Protein AF-A0A380NXI6-F1 (afdb_monomer)

Organism: Weissella viridescens (NCBI:txid1629)

InterPro domains:
  IPR001173 Glycosyltransferase 2-like [PF00535] (2-94)
  IPR029044 Nucleotide-diphospho-sugar transferases [G3DSA:3.90.550.10] (1-119)
  IPR029044 Nucleotide-diphospho-sugar transferases [SSF53448] (2-99)

Solvent-accessible surface area (backbone atoms only — not comparable to full-atom values): 8178 Å² total; per-residue (Å²): 88,69,36,51,48,67,89,67,63,61,53,60,55,51,42,56,52,27,77,73,35,91,90,41,56,66,49,77,47,76,66,67,55,72,71,49,40,52,56,59,47,55,76,73,62,81,63,100,68,87,86,88,81,62,95,90,65,86,79,61,98,54,49,68,59,60,44,50,56,38,44,79,73,70,46,93,75,70,86,82,87,84,73,45,74,54,96,93,36,83,45,81,77,75,77,74,88,76,91,77,84,75,84,82,85,68,57,75,67,58,47,49,52,50,61,57,56,56,69,71,73,118

Nearest PDB structures (foldseek):
  5hea-assembly1_A  TM=9.442E-01  e=1.225E-03  Streptococcus parasanguinis FW213

Secondary structure (DSSP, 8-state):
-EE-S-SSTHHHHHHHHHTT-TT---EE-----HHHHHHHHHTT--SSS-----TT----TTHHHHHHHHHHTT-S-------EEETTEEE-S---S----------HHHHHHHHHHHTT--

Sequence (122 aa):
MIDDGSTDQSGEIAKAFADQDERVHYYRKDNGGLSDARNFGMQYATGEWINFIDGDDEVTADYLAHLVAAKEKGAEIAIARFFTIQDDEHVDTVTPPAYSGDIFLQDADQALETVLSQKNLK

Structure (mmCIF, N/CA/C/O backbone):
data_AF-A0A380NXI6-F1
#
_entry.id   AF-A0A380NXI6-F1
#
loop_
_atom_site.group_PDB
_atom_site.id
_atom_site.type_symbol
_atom_site.label_atom_id
_atom_site.label_alt_id
_atom_site.label_comp_id
_atom_site.label_asym_id
_atom_site.label_entity_id
_atom_site.label_seq_id
_atom_site.pdbx_PDB_ins_code
_atom_site.Cartn_x
_atom_site.Cartn_y
_atom_site.Cartn_z
_atom_site.occupancy
_atom_site.B_iso_or_equiv
_atom_site.auth_seq_id
_atom_site.auth_comp_id
_atom_site.auth_asym_id
_atom_site.auth_atom_id
_atom_site.pdbx_PDB_model_num
ATOM 1 N N . MET A 1 1 ? -1.174 -6.053 -7.066 1.00 97.38 1 MET A N 1
ATOM 2 C CA . MET A 1 1 ? 0.149 -5.475 -7.368 1.00 97.38 1 MET A CA 1
ATOM 3 C C . MET A 1 1 ? 0.060 -4.693 -8.659 1.00 97.38 1 MET A C 1
ATOM 5 O O . MET A 1 1 ? -0.475 -5.216 -9.634 1.00 97.38 1 MET A O 1
ATOM 9 N N . ILE A 1 2 ? 0.536 -3.451 -8.637 1.00 98.25 2 ILE A N 1
ATOM 10 C CA . ILE A 1 2 ? 0.585 -2.577 -9.809 1.00 98.25 2 ILE A CA 1
ATOM 11 C C . ILE A 1 2 ? 2.044 -2.438 -10.223 1.00 98.25 2 ILE A C 1
ATOM 13 O O . ILE A 1 2 ? 2.847 -1.897 -9.473 1.00 98.25 2 ILE A O 1
ATOM 17 N N . ASP A 1 3 ? 2.372 -2.949 -11.400 1.00 98.06 3 ASP A N 1
ATOM 18 C CA . ASP A 1 3 ? 3.672 -2.772 -12.035 1.00 98.06 3 ASP A CA 1
ATOM 19 C C . ASP A 1 3 ? 3.639 -1.491 -12.879 1.00 98.06 3 ASP A C 1
ATOM 21 O O . ASP A 1 3 ? 2.980 -1.430 -13.923 1.00 98.06 3 ASP A O 1
ATOM 25 N N . ASP A 1 4 ? 4.328 -0.458 -12.392 1.00 98.00 4 ASP A N 1
ATOM 26 C CA . ASP A 1 4 ? 4.413 0.871 -13.008 1.00 98.00 4 ASP A CA 1
ATOM 27 C C . ASP A 1 4 ? 5.537 0.951 -14.056 1.00 98.00 4 ASP A C 1
ATOM 29 O O . ASP A 1 4 ? 6.359 1.868 -14.081 1.00 98.00 4 ASP A O 1
ATOM 33 N N . GLY A 1 5 ? 5.598 -0.054 -14.925 1.00 97.56 5 GLY A N 1
ATOM 34 C CA . GLY A 1 5 ? 6.543 -0.097 -16.032 1.00 97.56 5 GLY A CA 1
ATOM 35 C C . GLY A 1 5 ? 7.958 -0.497 -15.618 1.00 97.56 5 GLY A C 1
ATOM 36 O O . GLY A 1 5 ? 8.919 0.043 -16.168 1.00 97.56 5 GLY A O 1
ATOM 37 N N . SER A 1 6 ? 8.104 -1.452 -14.693 1.00 97.50 6 SER A N 1
ATOM 38 C CA . SER A 1 6 ? 9.403 -2.009 -14.303 1.00 97.50 6 SER A CA 1
ATOM 39 C C . SER A 1 6 ? 10.168 -2.549 -15.515 1.00 97.50 6 SER A C 1
ATOM 41 O O . SER A 1 6 ? 9.577 -3.142 -16.430 1.00 97.50 6 SER A O 1
ATOM 43 N N . THR A 1 7 ? 11.484 -2.331 -15.517 1.00 97.44 7 THR A N 1
ATOM 44 C CA . THR A 1 7 ? 12.429 -2.754 -16.569 1.00 97.44 7 THR A CA 1
ATOM 45 C C . THR A 1 7 ? 13.351 -3.893 -16.131 1.00 97.44 7 THR A C 1
ATOM 47 O O . THR A 1 7 ? 14.131 -4.397 -16.937 1.00 97.44 7 THR A O 1
ATOM 50 N N . ASP A 1 8 ? 13.261 -4.292 -14.866 1.00 97.50 8 ASP A N 1
ATOM 51 C CA . ASP A 1 8 ? 13.939 -5.439 -14.278 1.00 97.50 8 ASP A CA 1
ATOM 52 C C . ASP A 1 8 ? 12.979 -6.640 -14.153 1.00 97.50 8 ASP A C 1
ATOM 54 O O . ASP A 1 8 ? 11.942 -6.708 -14.816 1.00 97.50 8 ASP A O 1
ATOM 58 N N . GLN A 1 9 ? 13.325 -7.610 -13.305 1.00 98.12 9 GLN A N 1
ATOM 59 C CA . GLN A 1 9 ? 12.537 -8.830 -13.104 1.00 98.12 9 GLN A CA 1
ATOM 60 C C . GLN A 1 9 ? 11.318 -8.637 -12.185 1.00 98.12 9 GLN A C 1
ATOM 62 O O . GLN A 1 9 ? 10.575 -9.592 -11.962 1.00 98.12 9 GLN A O 1
ATOM 67 N N . SER A 1 10 ? 11.066 -7.428 -11.667 1.00 97.50 10 SER A N 1
ATOM 68 C CA . SER A 1 10 ? 9.977 -7.180 -10.710 1.00 97.50 10 SER A CA 1
ATOM 69 C C . SER A 1 10 ? 8.613 -7.603 -11.258 1.00 97.50 10 SER A C 1
ATOM 71 O O . SER A 1 10 ? 7.832 -8.247 -10.558 1.00 97.50 10 SER A O 1
ATOM 73 N N . GLY A 1 11 ? 8.338 -7.303 -12.533 1.00 97.25 11 GLY A N 1
ATOM 74 C CA . GLY A 1 11 ? 7.082 -7.683 -13.185 1.00 97.25 11 GLY A CA 1
ATOM 75 C C . GLY A 1 11 ? 6.904 -9.200 -13.310 1.00 97.25 11 GLY A C 1
ATOM 76 O O . GLY A 1 11 ? 5.810 -9.715 -13.082 1.00 97.25 11 GLY A O 1
ATOM 77 N N . GLU A 1 12 ? 7.983 -9.926 -13.616 1.00 98.25 12 GLU A N 1
ATOM 78 C CA . GLU A 1 12 ? 7.976 -11.391 -13.729 1.00 98.25 12 GLU A CA 1
ATOM 79 C C . GLU A 1 12 ? 7.717 -12.052 -12.371 1.00 98.25 12 GLU A C 1
ATOM 81 O O . GLU A 1 12 ? 6.864 -12.935 -12.263 1.00 98.25 12 GLU A O 1
ATOM 86 N N . ILE A 1 13 ? 8.397 -11.574 -11.325 1.00 97.94 13 ILE A N 1
ATOM 87 C CA . ILE A 1 13 ? 8.226 -12.048 -9.948 1.00 97.94 13 ILE A CA 1
ATOM 88 C C . I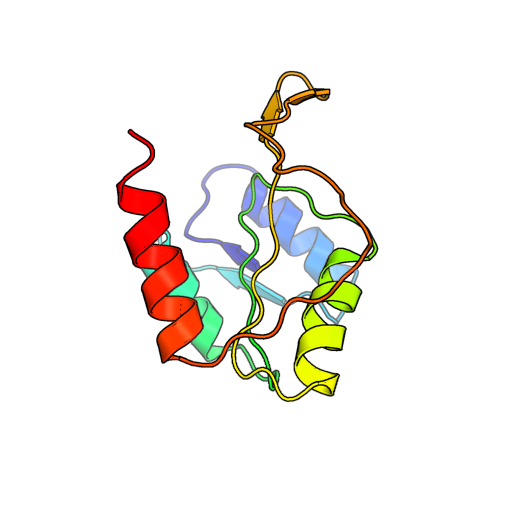LE A 1 13 ? 6.790 -11.791 -9.481 1.00 97.94 13 ILE A C 1
ATOM 90 O O . ILE A 1 13 ? 6.104 -12.717 -9.047 1.00 97.94 13 ILE A O 1
ATOM 94 N N . ALA A 1 14 ? 6.300 -10.557 -9.627 1.00 97.50 14 ALA A N 1
ATOM 95 C CA . ALA A 1 14 ? 4.947 -10.179 -9.232 1.00 97.50 14 ALA A CA 1
ATOM 96 C C . ALA A 1 14 ? 3.891 -11.031 -9.956 1.00 97.50 14 ALA A C 1
ATOM 98 O O . ALA A 1 14 ? 2.952 -11.540 -9.338 1.00 97.50 14 ALA A O 1
ATOM 99 N N . LYS A 1 15 ? 4.059 -11.256 -11.262 1.00 97.88 15 LYS A N 1
ATOM 100 C CA . LYS A 1 15 ? 3.157 -12.126 -12.014 1.00 97.88 15 LYS A CA 1
ATOM 101 C C . LYS A 1 15 ? 3.185 -13.572 -11.502 1.00 97.88 15 LYS A C 1
ATOM 103 O O . LYS A 1 15 ? 2.122 -14.169 -11.354 1.00 97.88 15 LYS A O 1
ATOM 108 N N . ALA A 1 16 ? 4.360 -14.118 -11.193 1.00 98.31 16 ALA A N 1
ATOM 109 C CA . ALA A 1 16 ? 4.479 -15.481 -10.681 1.00 98.31 16 ALA A CA 1
ATOM 110 C C . ALA A 1 16 ? 3.763 -15.676 -9.331 1.00 98.31 16 ALA A C 1
ATOM 112 O O . ALA A 1 16 ? 3.200 -16.745 -9.100 1.00 98.31 16 ALA A O 1
ATOM 113 N N . PHE A 1 17 ? 3.750 -14.663 -8.457 1.00 97.75 17 PHE A N 1
ATOM 114 C CA . PHE A 1 17 ? 2.959 -14.688 -7.219 1.00 97.75 17 PHE A CA 1
ATOM 115 C C . PHE A 1 17 ? 1.450 -14.646 -7.492 1.00 97.75 17 PHE A C 1
ATOM 117 O O . PHE A 1 17 ? 0.702 -15.414 -6.891 1.00 97.75 17 PHE A O 1
ATOM 124 N N . ALA A 1 18 ? 1.004 -13.800 -8.426 1.00 98.06 18 ALA A N 1
ATOM 125 C CA . ALA A 1 18 ? -0.406 -13.723 -8.821 1.00 98.06 18 ALA A CA 1
ATOM 126 C C . ALA A 1 18 ? -0.928 -15.033 -9.439 1.00 98.06 18 ALA A C 1
ATOM 128 O O . ALA A 1 18 ? -2.088 -15.389 -9.260 1.00 98.06 18 ALA A O 1
ATOM 129 N N . ASP A 1 19 ? -0.067 -15.783 -10.131 1.00 98.06 19 ASP A N 1
ATOM 130 C CA . ASP A 1 19 ? -0.425 -17.084 -10.706 1.00 98.06 19 ASP A CA 1
ATOM 131 C C . ASP A 1 19 ? -0.554 -18.200 -9.636 1.00 98.06 19 ASP A C 1
ATOM 133 O O . ASP A 1 19 ? -1.106 -19.263 -9.922 1.00 98.06 19 ASP A O 1
ATOM 137 N N . GLN A 1 20 ? -0.060 -17.976 -8.409 1.00 98.38 20 GLN A N 1
ATOM 138 C CA . GLN A 1 20 ? -0.073 -18.948 -7.301 1.00 98.38 20 GLN A CA 1
ATOM 139 C C . GLN A 1 20 ? -1.164 -18.690 -6.253 1.00 98.38 20 GLN A C 1
ATOM 141 O O . GLN A 1 20 ? -1.545 -19.618 -5.539 1.00 98.38 20 GLN A O 1
ATOM 146 N N . ASP A 1 21 ? -1.659 -17.458 -6.140 1.00 98.12 21 ASP A N 1
ATOM 147 C CA . ASP A 1 21 ? -2.633 -17.055 -5.125 1.00 98.12 21 ASP A CA 1
ATOM 148 C C . ASP A 1 21 ? -3.740 -16.206 -5.755 1.00 98.12 21 ASP A C 1
ATOM 150 O O . ASP A 1 21 ? -3.507 -15.081 -6.191 1.00 98.12 21 ASP A O 1
ATOM 154 N N . GLU A 1 22 ? -4.971 -16.727 -5.766 1.00 97.38 22 GLU A N 1
ATOM 155 C CA . GLU A 1 22 ? -6.129 -16.070 -6.390 1.00 97.38 22 GLU A CA 1
ATOM 156 C C . GLU A 1 22 ? -6.499 -14.720 -5.759 1.00 97.38 22 GLU A C 1
ATOM 158 O O . GLU A 1 22 ? -7.201 -13.920 -6.378 1.00 97.38 22 GLU A O 1
ATOM 163 N N . ARG A 1 23 ? -6.018 -14.449 -4.539 1.00 97.06 23 ARG A N 1
ATOM 164 C CA . ARG A 1 23 ? -6.213 -13.168 -3.846 1.00 97.06 23 ARG A CA 1
ATOM 165 C C . ARG A 1 23 ? -5.293 -12.080 -4.400 1.00 97.06 23 ARG A C 1
ATOM 167 O O . ARG A 1 23 ? -5.508 -10.895 -4.145 1.00 97.06 23 ARG A O 1
ATOM 174 N N . VAL A 1 24 ? -4.240 -12.469 -5.117 1.00 97.75 24 VAL A N 1
ATOM 175 C CA . VAL A 1 24 ? -3.210 -11.576 -5.633 1.00 97.75 24 VAL A CA 1
ATOM 176 C C . VAL A 1 24 ? -3.471 -11.310 -7.112 1.00 97.75 24 VAL A C 1
ATOM 178 O O . VAL A 1 24 ? -3.272 -12.158 -7.972 1.00 97.75 24 VAL A O 1
ATOM 181 N N . HIS A 1 25 ? -3.869 -10.082 -7.433 1.00 97.81 25 HIS A N 1
ATOM 182 C CA . HIS A 1 25 ? -4.066 -9.650 -8.818 1.00 97.81 25 HIS A CA 1
ATOM 183 C C . HIS A 1 25 ? -2.874 -8.827 -9.313 1.00 97.81 25 HIS A C 1
ATOM 185 O O . HIS A 1 25 ? -2.407 -7.923 -8.612 1.00 97.81 25 HIS A O 1
ATOM 191 N N . TYR A 1 26 ? -2.400 -9.108 -10.527 1.00 98.25 26 TYR A N 1
ATOM 192 C CA . TYR A 1 26 ? -1.317 -8.373 -11.185 1.00 98.25 26 TYR A CA 1
ATOM 193 C C . TYR A 1 26 ? -1.856 -7.521 -12.336 1.00 98.25 26 TYR A C 1
ATOM 195 O O . TYR A 1 26 ? -2.558 -8.025 -13.213 1.00 98.25 26 TYR A O 1
ATOM 203 N N . TYR A 1 27 ? -1.474 -6.245 -12.353 1.00 98.31 27 TYR A N 1
ATOM 204 C CA . TYR A 1 27 ? -1.758 -5.321 -13.445 1.00 98.31 27 TYR A CA 1
ATOM 205 C C . TYR A 1 27 ? -0.494 -4.543 -13.798 1.00 98.31 27 TYR A C 1
ATOM 207 O O . TYR A 1 27 ? 0.224 -4.096 -12.904 1.00 98.31 27 TYR A O 1
ATOM 215 N N . ARG A 1 28 ? -0.254 -4.342 -15.095 1.00 98.12 28 ARG A N 1
ATOM 216 C CA . ARG A 1 28 ? 0.863 -3.544 -15.606 1.00 98.12 28 ARG A CA 1
ATOM 217 C C . ARG A 1 28 ? 0.351 -2.330 -16.368 1.00 98.12 28 ARG A C 1
ATOM 219 O O . ARG A 1 28 ? -0.628 -2.434 -17.107 1.00 98.12 28 ARG A O 1
ATOM 226 N N . LYS A 1 29 ? 1.051 -1.211 -16.217 1.00 97.88 29 LYS A N 1
ATOM 227 C CA . LYS A 1 29 ? 0.847 0.030 -16.969 1.00 97.88 29 LYS A CA 1
ATOM 228 C C . LYS A 1 29 ? 2.190 0.635 -17.379 1.00 97.88 29 LYS A C 1
ATOM 230 O O . LYS A 1 29 ? 3.237 0.210 -16.897 1.00 97.88 29 LYS A O 1
ATOM 235 N N . ASP A 1 30 ? 2.156 1.623 -18.266 1.00 98.31 30 ASP A N 1
ATOM 236 C CA . ASP A 1 30 ? 3.334 2.441 -18.575 1.00 98.31 30 ASP A CA 1
ATOM 237 C C . ASP A 1 30 ? 3.714 3.295 -17.361 1.00 98.31 30 ASP A C 1
ATOM 239 O O . ASP A 1 30 ? 2.821 3.727 -16.638 1.00 98.31 30 ASP A O 1
ATOM 243 N N . ASN A 1 31 ? 5.003 3.565 -17.141 1.00 98.00 31 ASN A N 1
ATOM 244 C CA . ASN A 1 31 ? 5.484 4.308 -15.970 1.00 98.00 31 ASN A CA 1
ATOM 245 C C . ASN A 1 31 ? 4.836 5.702 -15.847 1.00 98.00 31 ASN A C 1
ATOM 247 O O . ASN A 1 31 ? 4.924 6.514 -16.771 1.00 98.00 31 ASN A O 1
ATOM 251 N N . GLY A 1 32 ? 4.195 5.965 -14.703 1.00 97.50 32 GLY A N 1
ATOM 252 C CA . GLY A 1 32 ? 3.554 7.247 -14.375 1.00 97.50 32 GLY A CA 1
ATOM 253 C C . GLY A 1 32 ? 3.902 7.788 -12.984 1.00 97.50 32 GLY A C 1
ATOM 254 O O . GLY A 1 32 ? 3.458 8.877 -12.615 1.00 97.50 32 GLY A O 1
ATOM 255 N N . GLY A 1 33 ? 4.704 7.055 -12.213 1.00 97.31 33 GLY A N 1
ATOM 256 C CA . GLY A 1 33 ? 5.070 7.370 -10.842 1.00 97.31 33 GLY A CA 1
ATOM 257 C C . GLY A 1 33 ? 4.095 6.810 -9.802 1.00 97.31 33 GLY A C 1
ATOM 258 O O . GLY A 1 33 ? 2.964 6.413 -10.086 1.00 97.31 33 GLY A O 1
ATOM 259 N N . LEU A 1 34 ? 4.532 6.830 -8.539 1.00 95.62 34 LEU A N 1
ATOM 260 C CA . LEU A 1 34 ? 3.864 6.166 -7.413 1.00 95.62 34 LEU A CA 1
ATOM 261 C C . LEU A 1 34 ? 2.404 6.598 -7.200 1.00 95.62 34 LEU A C 1
ATOM 263 O O . LEU A 1 34 ? 1.533 5.759 -6.976 1.00 95.62 34 LEU A O 1
ATOM 267 N N . SER A 1 35 ? 2.113 7.899 -7.271 1.00 97.31 35 SER A N 1
ATOM 268 C CA . SER A 1 35 ? 0.740 8.398 -7.108 1.00 97.31 35 SER A CA 1
ATOM 269 C C . SER A 1 35 ? -0.186 7.902 -8.217 1.00 97.31 35 SER A C 1
ATOM 271 O O . SER A 1 35 ? -1.330 7.54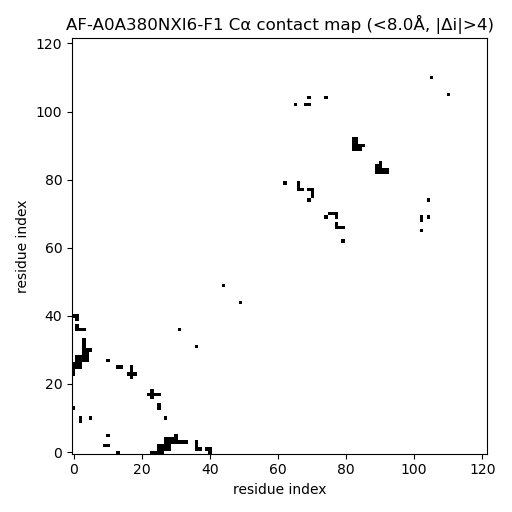6 -7.945 1.00 97.31 35 SER A O 1
ATOM 273 N N . ASP A 1 36 ? 0.309 7.850 -9.452 1.00 98.31 36 ASP A N 1
ATOM 274 C CA . ASP A 1 36 ? -0.449 7.354 -10.597 1.00 98.31 36 ASP A CA 1
ATOM 275 C C . ASP A 1 36 ? -0.686 5.840 -10.489 1.00 98.31 36 ASP A C 1
ATOM 277 O O . ASP A 1 36 ? -1.809 5.375 -10.672 1.00 98.31 36 ASP A O 1
ATOM 281 N N . ALA A 1 37 ? 0.327 5.079 -10.062 1.00 98.12 37 ALA A N 1
ATOM 282 C CA . ALA A 1 37 ? 0.200 3.650 -9.786 1.00 98.12 37 ALA A CA 1
ATOM 283 C C . ALA A 1 37 ? -0.837 3.350 -8.686 1.00 98.12 37 ALA A C 1
ATOM 285 O O . ALA A 1 37 ? -1.680 2.465 -8.857 1.00 98.12 37 ALA A O 1
ATOM 286 N N . ARG A 1 38 ? -0.836 4.116 -7.583 1.00 97.94 38 ARG A N 1
ATOM 287 C CA . ARG A 1 38 ? -1.847 4.001 -6.514 1.00 97.94 38 ARG A CA 1
ATOM 288 C C . ARG A 1 38 ? -3.246 4.316 -7.044 1.00 97.94 38 ARG A C 1
ATOM 290 O O . ARG A 1 38 ? -4.161 3.525 -6.830 1.00 97.94 38 ARG A O 1
ATOM 297 N N . ASN A 1 39 ? -3.405 5.411 -7.790 1.00 98.06 39 ASN A N 1
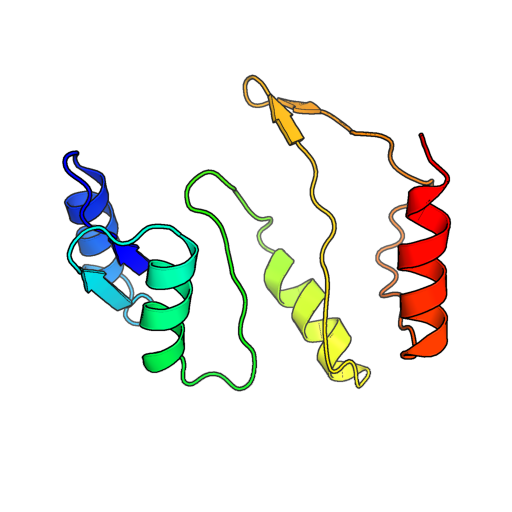ATOM 298 C CA . ASN A 1 39 ? -4.684 5.793 -8.398 1.00 98.06 39 ASN A CA 1
ATOM 299 C C . ASN A 1 39 ? -5.215 4.739 -9.373 1.00 98.06 39 ASN A C 1
ATOM 301 O O . ASN A 1 39 ? -6.404 4.428 -9.351 1.00 98.06 39 ASN A O 1
ATOM 305 N N . PHE A 1 40 ? -4.341 4.170 -10.201 1.00 98.44 40 PHE A N 1
ATOM 306 C CA . PHE A 1 40 ? -4.689 3.076 -11.096 1.00 98.44 40 PHE A CA 1
ATOM 307 C C . PHE A 1 40 ? -5.127 1.832 -10.313 1.00 98.44 40 PHE A C 1
ATOM 309 O O . PHE A 1 40 ? -6.170 1.259 -10.612 1.00 98.44 40 PHE A O 1
ATOM 316 N N . GLY A 1 41 ? -4.397 1.455 -9.259 1.00 97.81 41 GLY A N 1
ATOM 317 C CA . GLY A 1 41 ? -4.760 0.330 -8.395 1.00 97.81 41 GLY A CA 1
ATOM 318 C C . GLY A 1 41 ? -6.101 0.503 -7.680 1.00 97.81 41 GLY A C 1
ATOM 319 O O . GLY A 1 41 ? -6.870 -0.454 -7.594 1.00 97.81 41 GLY A O 1
ATOM 320 N N . MET A 1 42 ? -6.427 1.723 -7.238 1.00 97.38 42 MET A N 1
ATOM 321 C CA . MET A 1 42 ? -7.710 2.026 -6.589 1.00 97.38 42 MET A CA 1
ATOM 322 C C . MET A 1 42 ? -8.923 1.695 -7.467 1.00 97.38 42 MET A C 1
ATOM 324 O O . MET A 1 42 ? -9.971 1.348 -6.935 1.00 97.38 42 MET A O 1
ATOM 328 N N . GLN A 1 43 ? -8.792 1.742 -8.796 1.00 97.38 43 GLN A N 1
ATOM 329 C CA . GLN A 1 43 ? -9.886 1.409 -9.719 1.00 97.38 43 GLN A CA 1
ATOM 330 C C . GLN A 1 43 ? -10.281 -0.075 -9.673 1.00 97.38 43 GLN A C 1
ATOM 332 O O . GLN A 1 43 ? -11.400 -0.421 -10.044 1.00 97.38 43 GLN A O 1
ATOM 337 N N . TYR A 1 44 ? -9.373 -0.943 -9.219 1.00 97.31 44 TYR A N 1
ATOM 338 C CA . TYR A 1 44 ? -9.586 -2.389 -9.115 1.00 97.31 44 TYR A CA 1
ATOM 339 C C . TYR A 1 44 ? -9.878 -2.847 -7.680 1.00 97.31 44 TYR A C 1
ATOM 341 O O . TYR A 1 44 ? -10.213 -4.012 -7.464 1.00 97.31 44 TYR A O 1
ATOM 349 N N . ALA A 1 45 ? -9.742 -1.961 -6.690 1.00 96.88 45 ALA A N 1
ATOM 350 C CA . ALA A 1 45 ? -10.009 -2.282 -5.296 1.00 96.88 45 ALA A CA 1
ATOM 351 C C . ALA A 1 45 ? -11.522 -2.405 -5.058 1.00 96.88 45 ALA A C 1
ATOM 353 O O . ALA A 1 45 ? -12.283 -1.474 -5.308 1.00 96.88 45 ALA A O 1
ATOM 354 N N . THR A 1 46 ? -11.960 -3.562 -4.562 1.00 96.56 46 THR A N 1
ATOM 355 C CA . THR A 1 46 ? -13.382 -3.865 -4.295 1.00 96.56 46 THR A CA 1
ATOM 356 C C . THR A 1 46 ? -13.683 -4.105 -2.815 1.00 96.56 46 THR A C 1
ATOM 358 O O . THR A 1 46 ? -14.834 -4.334 -2.447 1.00 96.56 46 THR A O 1
ATOM 361 N N . GLY A 1 47 ? -12.656 -4.063 -1.962 1.00 94.12 47 GLY A N 1
ATOM 362 C CA . GLY A 1 47 ? -12.805 -4.208 -0.519 1.00 94.12 47 GLY A CA 1
ATOM 363 C C . GLY A 1 47 ? -13.497 -3.002 0.117 1.00 94.12 47 GLY A C 1
ATOM 364 O O . GLY A 1 47 ? -13.451 -1.892 -0.403 1.00 94.12 47 GLY A O 1
ATOM 365 N N . GLU A 1 48 ? -14.104 -3.221 1.283 1.00 93.69 48 GLU A N 1
ATOM 366 C CA . GLU A 1 48 ? -14.667 -2.144 2.113 1.00 93.69 48 GLU A CA 1
ATOM 367 C C . GLU A 1 48 ? -13.574 -1.194 2.640 1.00 93.69 48 GLU A C 1
ATOM 369 O O . GLU A 1 48 ? -13.832 -0.023 2.893 1.00 93.69 48 GLU A O 1
ATOM 374 N N . TRP A 1 49 ? -12.350 -1.707 2.781 1.00 94.75 49 TRP A N 1
ATOM 375 C CA . TRP A 1 49 ? -11.175 -0.984 3.253 1.00 94.75 49 TRP A CA 1
ATOM 376 C C . TRP A 1 49 ? -10.069 -1.048 2.211 1.00 94.75 49 TRP A C 1
ATOM 378 O O . TRP A 1 49 ? -9.913 -2.057 1.517 1.00 94.75 49 TRP A O 1
ATOM 388 N N . ILE A 1 50 ? -9.274 0.018 2.145 1.00 95.75 50 ILE A N 1
ATOM 389 C CA . ILE A 1 50 ? -8.090 0.090 1.299 1.00 95.75 50 ILE A CA 1
ATOM 390 C C . ILE A 1 50 ? -6.849 0.318 2.154 1.00 95.75 50 ILE A C 1
ATOM 392 O O . ILE A 1 50 ? -6.874 1.098 3.104 1.00 95.75 50 ILE A O 1
ATOM 396 N N . ASN A 1 51 ? -5.770 -0.376 1.809 1.00 95.56 51 ASN A N 1
ATOM 397 C CA . ASN A 1 51 ? -4.466 -0.200 2.426 1.00 95.56 51 ASN A CA 1
ATOM 398 C C . ASN A 1 51 ? -3.380 -0.193 1.346 1.00 95.56 51 ASN A C 1
ATOM 400 O O . ASN A 1 51 ? -3.548 -0.804 0.287 1.00 95.56 51 ASN A O 1
ATOM 404 N N . PHE A 1 52 ? -2.275 0.483 1.632 1.00 95.69 52 PHE A N 1
ATOM 405 C CA . PHE A 1 52 ? -1.106 0.557 0.767 1.00 95.69 52 PHE A CA 1
ATOM 406 C C . PHE A 1 52 ? 0.092 -0.038 1.508 1.00 95.69 52 PHE A C 1
ATOM 408 O O . PHE A 1 52 ? 0.302 0.264 2.678 1.00 95.69 52 PHE A O 1
ATOM 415 N N . ILE A 1 53 ? 0.850 -0.886 0.818 1.00 95.69 53 ILE A N 1
ATOM 416 C CA . ILE A 1 53 ? 2.124 -1.445 1.281 1.00 95.69 53 ILE A CA 1
ATOM 417 C C . ILE A 1 53 ? 3.119 -1.175 0.155 1.00 95.69 53 ILE A C 1
ATOM 419 O O . ILE A 1 53 ? 2.813 -1.492 -1.002 1.00 95.69 53 ILE A O 1
ATOM 423 N N . ASP A 1 54 ? 4.241 -0.536 0.476 1.00 94.00 54 ASP A N 1
ATOM 424 C CA . ASP A 1 54 ? 5.275 -0.228 -0.507 1.00 94.00 54 ASP A 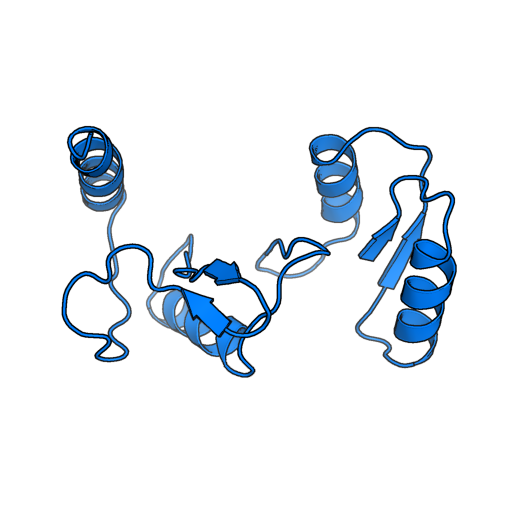CA 1
ATOM 425 C C . ASP A 1 54 ? 6.124 -1.485 -0.796 1.00 94.00 54 ASP A C 1
ATOM 427 O O . ASP A 1 54 ? 6.166 -2.434 -0.013 1.00 94.00 54 ASP A O 1
ATOM 431 N N . GLY A 1 55 ? 6.699 -1.562 -2.000 1.00 92.12 55 GLY A N 1
ATOM 432 C CA . GLY A 1 55 ? 7.339 -2.789 -2.503 1.00 92.12 55 GLY A CA 1
ATOM 433 C C . GLY A 1 55 ? 8.689 -3.116 -1.858 1.00 92.12 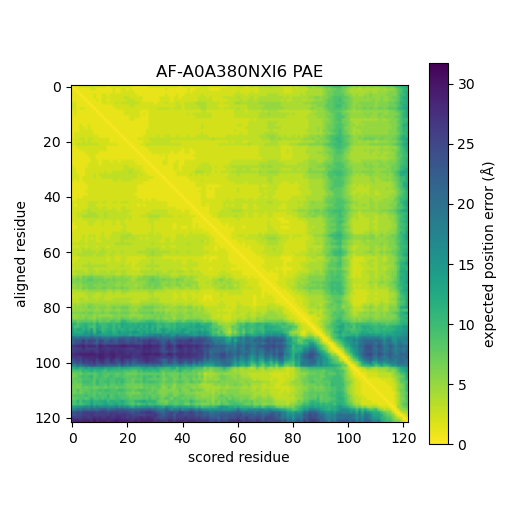55 GLY A C 1
ATOM 434 O O . GLY A 1 55 ? 9.224 -4.197 -2.095 1.00 92.12 55 GLY A O 1
ATOM 435 N N . ASP A 1 56 ? 9.232 -2.180 -1.088 1.00 91.31 56 ASP A N 1
ATOM 436 C CA . ASP A 1 56 ? 10.479 -2.249 -0.332 1.00 91.31 56 ASP A CA 1
ATOM 437 C C . ASP A 1 56 ? 10.263 -2.414 1.184 1.00 91.31 56 ASP A C 1
ATOM 439 O O . ASP A 1 56 ? 11.241 -2.468 1.926 1.00 91.31 56 ASP A O 1
ATOM 443 N N . ASP A 1 57 ? 9.011 -2.563 1.629 1.00 93.00 57 ASP A N 1
ATOM 444 C CA . ASP A 1 57 ? 8.653 -2.783 3.031 1.00 93.00 57 ASP A CA 1
ATOM 445 C C . ASP A 1 57 ? 8.274 -4.246 3.322 1.00 93.00 57 ASP A C 1
ATOM 447 O O . ASP A 1 57 ? 7.789 -4.990 2.464 1.00 93.00 57 ASP A O 1
ATOM 451 N N . GLU A 1 58 ? 8.401 -4.638 4.592 1.00 92.25 58 GLU A N 1
ATOM 452 C CA . GLU A 1 58 ? 7.818 -5.865 5.140 1.00 92.25 58 GLU A CA 1
ATOM 453 C C . GLU A 1 58 ? 6.799 -5.568 6.248 1.00 92.25 58 GLU A C 1
ATOM 455 O O . GLU A 1 58 ? 6.802 -4.510 6.877 1.00 92.25 58 GLU A O 1
ATOM 460 N N . VAL A 1 59 ? 5.894 -6.521 6.491 1.00 93.31 59 VAL A N 1
ATOM 461 C CA . VAL A 1 59 ? 4.853 -6.413 7.521 1.00 9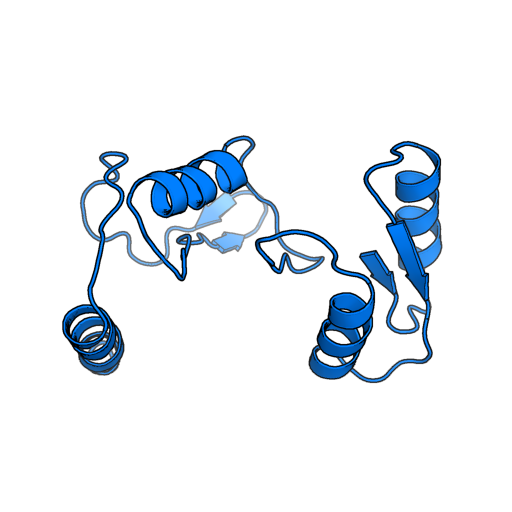3.31 59 VAL A CA 1
ATOM 462 C C . VAL A 1 59 ? 4.829 -7.653 8.406 1.00 93.31 59 VAL A C 1
ATOM 464 O O . VAL A 1 59 ? 5.103 -8.768 7.958 1.00 93.31 59 VAL A O 1
ATOM 467 N N . THR A 1 60 ? 4.442 -7.477 9.668 1.00 91.19 60 THR A N 1
ATOM 468 C CA . THR A 1 60 ? 4.243 -8.598 10.590 1.00 91.19 60 THR A CA 1
ATOM 469 C C . THR A 1 60 ? 3.036 -9.444 10.178 1.00 91.19 60 THR A C 1
ATOM 471 O O . THR A 1 60 ? 2.083 -8.962 9.561 1.00 91.19 60 THR A O 1
ATOM 474 N N . ALA A 1 61 ? 3.031 -10.724 10.561 1.00 91.94 61 ALA A N 1
ATOM 475 C CA . ALA A 1 61 ? 1.940 -11.645 10.226 1.00 91.94 61 ALA A CA 1
ATOM 476 C C . ALA A 1 61 ? 0.563 -11.208 10.778 1.00 91.94 61 ALA A C 1
ATOM 478 O O . ALA A 1 61 ? -0.474 -11.606 10.248 1.00 91.94 61 ALA A O 1
ATOM 479 N N . ASP A 1 62 ? 0.545 -10.390 11.831 1.00 90.56 62 ASP A N 1
ATOM 480 C CA . ASP A 1 62 ? -0.644 -9.853 12.498 1.00 90.56 62 ASP A CA 1
ATOM 481 C C . ASP A 1 62 ? -0.970 -8.395 12.113 1.00 90.56 62 ASP A C 1
ATOM 483 O O . ASP A 1 62 ? -1.939 -7.826 12.618 1.00 90.56 62 ASP A O 1
ATOM 487 N N . TYR A 1 63 ? -0.218 -7.793 11.185 1.00 92.12 63 TYR A N 1
ATOM 488 C CA . TYR A 1 63 ? -0.363 -6.396 10.765 1.00 92.12 63 TYR A CA 1
ATOM 489 C C . TYR A 1 63 ? -1.804 -6.031 10.369 1.00 92.12 63 TYR A C 1
ATOM 491 O O . TYR A 1 63 ? -2.397 -5.098 10.917 1.00 92.12 63 TYR A O 1
ATOM 499 N N . LEU A 1 64 ? -2.413 -6.806 9.462 1.00 93.19 64 LEU A N 1
ATOM 500 C CA . LEU A 1 64 ? -3.793 -6.559 9.031 1.00 93.19 64 LEU A CA 1
ATOM 501 C C . LEU A 1 64 ? -4.809 -6.832 10.148 1.00 93.19 64 LEU A C 1
ATOM 503 O O . LEU A 1 64 ? -5.822 -6.141 10.218 1.00 93.19 64 LEU A O 1
ATOM 507 N N . ALA A 1 65 ? -4.549 -7.799 11.034 1.00 92.06 65 ALA A N 1
ATOM 508 C CA . ALA A 1 65 ? -5.448 -8.111 12.145 1.00 92.06 65 ALA A CA 1
ATOM 509 C C . ALA A 1 65 ? -5.541 -6.936 13.131 1.00 92.06 65 ALA A C 1
ATOM 511 O O . ALA A 1 65 ? -6.639 -6.573 13.553 1.00 92.06 65 ALA A O 1
ATOM 512 N N . HIS A 1 66 ? -4.414 -6.284 13.428 1.00 88.62 66 HIS A N 1
ATOM 513 C CA . HIS A 1 66 ? -4.385 -5.086 14.266 1.00 88.62 66 HIS A CA 1
ATOM 514 C C . HIS A 1 66 ? -5.143 -3.906 13.643 1.00 88.62 66 HIS A C 1
ATOM 516 O O . HIS A 1 66 ? -5.904 -3.232 14.339 1.00 88.62 66 HIS A O 1
ATOM 522 N N . LEU A 1 67 ? -4.989 -3.677 12.334 1.00 91.69 67 LEU A N 1
ATOM 523 C CA . LEU A 1 67 ? -5.723 -2.619 11.630 1.00 91.69 67 LEU A CA 1
ATOM 524 C C . LEU A 1 67 ? -7.235 -2.894 11.595 1.00 91.69 67 LEU A C 1
ATOM 526 O O . LEU A 1 67 ? -8.036 -1.998 11.856 1.00 91.69 67 LEU A O 1
ATOM 530 N N . VAL A 1 68 ? -7.639 -4.141 11.335 1.00 92.12 68 VAL A N 1
ATOM 531 C CA . VAL A 1 68 ? -9.056 -4.539 11.308 1.00 92.12 68 VAL A CA 1
ATOM 532 C C . VAL A 1 68 ? -9.695 -4.460 12.696 1.00 92.12 68 VAL A C 1
ATOM 534 O O . VAL A 1 68 ? -10.854 -4.072 12.810 1.00 92.12 68 VAL A O 1
ATOM 537 N N . ALA A 1 69 ? -8.959 -4.731 13.772 1.00 90.88 69 ALA A N 1
ATOM 538 C CA . ALA A 1 69 ? -9.491 -4.580 15.124 1.00 90.88 69 ALA A CA 1
ATOM 539 C C . ALA A 1 69 ? -9.881 -3.122 15.457 1.00 90.88 69 ALA A C 1
ATOM 541 O O . ALA A 1 69 ? -10.765 -2.893 16.282 1.00 90.88 69 ALA A O 1
ATOM 542 N N . ALA A 1 70 ? -9.281 -2.116 14.804 1.00 87.3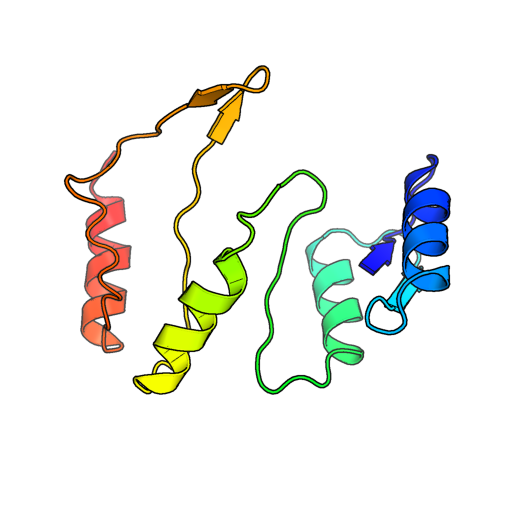8 70 ALA A N 1
ATO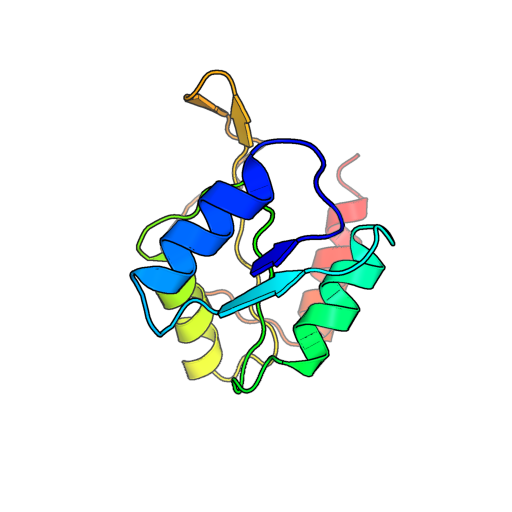M 543 C CA . ALA A 1 70 ? -9.715 -0.723 14.944 1.00 87.38 70 ALA A CA 1
ATOM 544 C C . ALA A 1 70 ? -11.084 -0.476 14.284 1.00 87.38 70 ALA A C 1
ATOM 546 O O . ALA A 1 70 ? -11.922 0.229 14.854 1.00 87.38 70 ALA A O 1
ATOM 547 N N . LYS A 1 71 ? -11.352 -1.119 13.138 1.00 87.06 71 LYS A N 1
ATOM 548 C CA . LYS A 1 71 ? -12.666 -1.092 12.474 1.00 87.06 71 LYS A CA 1
ATOM 549 C C . LYS A 1 71 ? -13.764 -1.609 13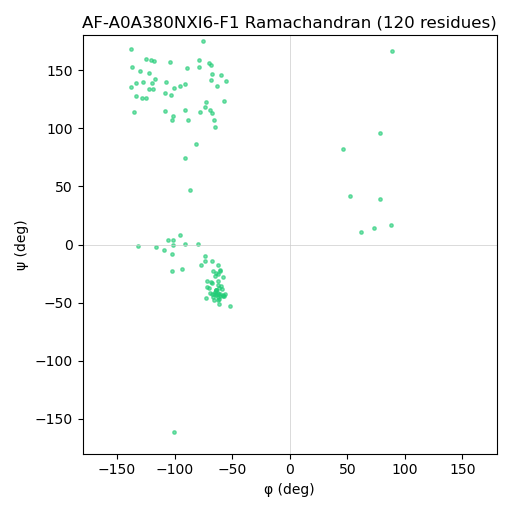.402 1.00 87.06 71 LYS A C 1
ATOM 551 O O . LYS A 1 71 ? -14.818 -0.990 13.501 1.00 87.06 71 LYS A O 1
ATOM 556 N N . GLU A 1 72 ? -13.525 -2.715 14.107 1.00 87.88 72 GLU A N 1
ATOM 557 C CA . GLU A 1 72 ? -14.507 -3.302 15.038 1.00 87.88 72 GLU A CA 1
ATOM 558 C C . GLU A 1 72 ? -14.901 -2.347 16.173 1.00 87.88 72 GLU A C 1
ATOM 560 O O . GLU A 1 72 ? -15.978 -2.473 16.754 1.00 87.88 72 GLU A O 1
ATOM 565 N N . LYS A 1 73 ? -14.053 -1.355 16.459 1.00 88.75 73 LYS A N 1
ATOM 566 C CA . LYS A 1 73 ? -14.317 -0.301 17.439 1.00 88.75 73 LYS A CA 1
ATOM 567 C C . LYS A 1 73 ? -14.898 0.983 16.834 1.00 88.75 73 LYS A C 1
ATOM 569 O O . LYS A 1 73 ? -15.037 1.973 17.547 1.00 88.75 73 LYS A O 1
ATOM 574 N N . GLY A 1 74 ? -15.252 0.971 15.549 1.00 90.19 74 GLY A N 1
ATOM 575 C CA . GLY A 1 74 ? -15.890 2.089 14.854 1.00 90.19 74 GLY A CA 1
ATOM 576 C C . GLY A 1 74 ? -14.927 3.110 14.248 1.00 90.19 74 GLY A C 1
ATOM 577 O O . GLY A 1 74 ? -15.362 4.215 13.937 1.00 90.19 74 GLY A O 1
ATOM 578 N N . ALA A 1 75 ? -13.642 2.781 14.084 1.00 91.81 75 ALA A N 1
ATOM 579 C CA . ALA A 1 75 ? -12.719 3.656 13.366 1.00 91.81 75 ALA A CA 1
ATOM 580 C C . ALA A 1 75 ? -13.072 3.722 11.868 1.00 91.81 75 ALA A C 1
ATOM 582 O O . ALA A 1 75 ? -13.398 2.702 11.264 1.00 91.81 75 ALA A O 1
ATOM 583 N N . GLU A 1 76 ? -12.950 4.909 11.268 1.00 93.56 76 GLU A N 1
ATOM 584 C CA . GLU A 1 76 ? -13.069 5.125 9.812 1.00 93.56 76 GLU A CA 1
ATOM 585 C C . GLU A 1 76 ? -11.703 5.088 9.108 1.00 93.56 76 GLU A C 1
ATOM 587 O O . GLU A 1 76 ? -11.614 4.859 7.904 1.00 93.56 76 GLU A O 1
ATOM 592 N N . ILE A 1 77 ? -10.626 5.309 9.867 1.00 92.81 77 ILE A N 1
ATOM 593 C CA . ILE A 1 77 ? -9.234 5.266 9.418 1.00 92.81 77 ILE A CA 1
ATOM 594 C C . ILE A 1 77 ? -8.425 4.543 10.497 1.00 92.81 77 ILE A C 1
ATOM 596 O O . ILE A 1 77 ? -8.574 4.829 11.685 1.00 92.81 77 ILE A O 1
ATOM 600 N N . ALA A 1 78 ? -7.552 3.625 10.086 1.00 92.19 78 ALA A N 1
ATOM 601 C CA . ALA A 1 78 ? -6.625 2.920 10.964 1.00 92.19 78 ALA A CA 1
ATOM 602 C C . ALA A 1 78 ? -5.189 3.158 10.484 1.00 92.19 78 ALA A C 1
ATOM 604 O O . ALA A 1 78 ? -4.910 3.059 9.291 1.00 92.19 78 ALA A O 1
ATOM 605 N N . ILE A 1 79 ? -4.285 3.487 11.407 1.00 89.56 79 ILE A N 1
ATOM 606 C CA . ILE A 1 79 ? -2.880 3.786 11.110 1.00 89.56 79 ILE A CA 1
ATOM 607 C C . ILE A 1 79 ? -2.010 2.865 11.959 1.00 89.56 79 ILE A C 1
ATOM 609 O O . ILE A 1 79 ? -2.143 2.829 13.183 1.00 89.56 79 ILE A O 1
ATOM 613 N N . ALA A 1 80 ? -1.110 2.134 11.307 1.00 87.56 80 ALA A N 1
ATOM 614 C CA . ALA A 1 80 ? -0.078 1.360 11.979 1.00 87.56 80 ALA A CA 1
ATOM 615 C C . ALA A 1 80 ? 1.176 2.217 12.189 1.00 87.56 80 ALA A C 1
ATOM 617 O O . ALA A 1 80 ? 1.469 3.125 11.409 1.00 87.56 80 ALA A O 1
ATOM 618 N N . ARG A 1 81 ? 1.938 1.906 13.238 1.00 82.94 81 ARG A N 1
ATOM 619 C CA . ARG A 1 81 ? 3.317 2.393 13.357 1.00 82.94 81 ARG A CA 1
ATOM 620 C C . ARG A 1 81 ? 4.225 1.532 12.480 1.00 82.94 81 ARG A C 1
ATOM 622 O O . ARG A 1 81 ? 3.885 0.391 12.181 1.00 82.94 81 ARG A O 1
ATOM 629 N N . PHE A 1 82 ? 5.382 2.074 12.132 1.00 84.56 82 PHE A N 1
ATOM 630 C CA . PHE A 1 82 ? 6.448 1.357 11.445 1.00 84.56 82 PHE A CA 1
ATOM 631 C C . PHE A 1 82 ? 7.744 1.483 12.251 1.00 84.56 82 PHE A C 1
ATOM 633 O O . PHE A 1 82 ? 7.884 2.381 13.087 1.00 84.56 82 PHE A O 1
ATOM 640 N N . PHE A 1 83 ? 8.671 0.572 11.996 1.00 84.06 83 PHE A N 1
ATOM 641 C CA . PHE A 1 83 ? 10.065 0.653 12.418 1.00 84.06 83 PHE A CA 1
ATOM 642 C C . PHE A 1 83 ? 10.934 0.628 11.162 1.00 84.06 83 PHE A C 1
ATOM 644 O O . PHE A 1 83 ? 10.489 0.186 10.104 1.00 84.06 83 PHE A O 1
ATOM 651 N N . THR A 1 84 ? 12.164 1.113 11.274 1.00 87.25 84 THR A N 1
ATOM 652 C CA . THR A 1 84 ? 13.114 1.068 10.163 1.00 87.25 84 THR A CA 1
ATOM 653 C C . THR A 1 84 ? 13.924 -0.215 10.250 1.00 87.25 84 THR A C 1
ATOM 655 O O . THR A 1 84 ? 14.370 -0.586 11.332 1.00 87.25 84 THR A O 1
ATOM 658 N N . ILE A 1 85 ? 14.151 -0.869 9.117 1.00 85.75 85 ILE A N 1
ATOM 659 C CA . ILE A 1 85 ? 15.088 -1.988 9.005 1.00 85.75 85 ILE A CA 1
ATOM 660 C C . ILE A 1 85 ? 16.355 -1.462 8.333 1.00 85.75 85 ILE A C 1
ATOM 662 O O . ILE A 1 85 ? 16.286 -0.818 7.286 1.00 85.75 85 ILE A O 1
ATOM 666 N N . GLN A 1 86 ? 17.511 -1.709 8.941 1.00 87.12 86 GLN A N 1
ATOM 667 C CA . GLN A 1 86 ? 18.818 -1.399 8.372 1.00 87.12 86 GLN A CA 1
ATOM 668 C C . GLN A 1 86 ? 19.732 -2.610 8.552 1.00 87.12 86 GLN A C 1
ATOM 670 O O . GLN A 1 86 ? 19.868 -3.104 9.664 1.00 87.12 86 GLN A O 1
ATOM 675 N N . ASP A 1 87 ? 20.356 -3.075 7.467 1.00 87.62 87 ASP A N 1
ATOM 676 C CA . ASP A 1 87 ? 21.237 -4.254 7.475 1.00 87.62 87 ASP A CA 1
ATOM 677 C C . ASP A 1 87 ? 20.572 -5.503 8.098 1.00 87.62 87 ASP A C 1
ATOM 679 O O . ASP A 1 87 ? 21.187 -6.226 8.877 1.00 87.62 87 ASP A O 1
ATOM 683 N N . ASP A 1 88 ? 19.293 -5.731 7.768 1.00 81.56 88 ASP A N 1
ATOM 684 C CA . ASP A 1 88 ? 18.424 -6.788 8.320 1.00 81.56 88 ASP A CA 1
ATOM 685 C C . ASP A 1 88 ? 18.163 -6.692 9.841 1.00 81.56 88 ASP A C 1
ATOM 687 O O . ASP A 1 88 ? 17.570 -7.590 10.444 1.00 81.56 88 ASP A O 1
ATOM 691 N N . GLU A 1 89 ? 18.547 -5.581 10.476 1.00 79.94 89 GLU A N 1
ATOM 692 C CA . GLU A 1 89 ? 18.295 -5.302 11.888 1.00 79.94 89 GLU A CA 1
ATOM 693 C C . GLU A 1 89 ? 17.217 -4.223 12.061 1.00 79.94 89 GLU A C 1
ATOM 695 O O . GLU A 1 89 ? 17.174 -3.218 11.351 1.00 79.94 89 GLU A O 1
ATOM 700 N N . HIS A 1 90 ? 16.331 -4.416 13.043 1.00 77.12 90 HIS A N 1
ATOM 701 C CA . HIS A 1 90 ? 15.337 -3.406 13.402 1.00 77.12 90 HIS A CA 1
ATOM 702 C C . HIS A 1 90 ? 16.027 -2.253 14.137 1.00 77.12 90 HIS A C 1
ATOM 704 O O . HIS A 1 90 ? 16.572 -2.430 15.229 1.00 77.12 90 HIS A O 1
ATOM 710 N N . VAL A 1 91 ? 15.967 -1.060 13.556 1.00 77.69 91 VAL A N 1
ATOM 711 C CA . VAL A 1 91 ? 16.471 0.173 14.150 1.00 77.69 91 VAL A CA 1
ATOM 712 C C . VAL A 1 91 ? 15.289 0.968 14.694 1.00 77.69 91 VAL A C 1
ATOM 714 O O . VAL A 1 91 ? 14.502 1.554 13.948 1.00 77.69 91 VAL A O 1
ATOM 717 N N . ASP A 1 92 ? 15.170 1.002 16.021 1.00 66.56 92 ASP A N 1
ATOM 718 C CA . ASP A 1 92 ? 14.140 1.779 16.709 1.00 66.56 92 ASP A CA 1
ATOM 719 C C . ASP A 1 92 ? 14.352 3.284 16.484 1.00 66.56 92 ASP A C 1
ATOM 721 O O . ASP A 1 92 ? 15.217 3.929 17.086 1.00 66.56 92 ASP A O 1
ATOM 725 N N . THR A 1 93 ? 13.503 3.892 15.661 1.00 59.47 93 THR A N 1
ATOM 726 C CA . THR A 1 93 ? 13.371 5.348 15.590 1.00 59.47 93 THR A CA 1
ATOM 727 C C . THR A 1 93 ? 12.462 5.819 16.726 1.00 59.47 93 THR A C 1
ATOM 729 O O . THR A 1 93 ? 11.258 5.944 16.545 1.00 59.47 93 THR A O 1
ATOM 732 N N . VAL A 1 94 ? 13.033 6.054 17.913 1.00 54.56 94 VAL A N 1
ATOM 733 C CA . VAL A 1 94 ? 12.376 6.674 19.086 1.00 54.56 94 VAL A CA 1
ATOM 734 C C . VAL A 1 94 ? 10.985 6.096 19.388 1.00 54.56 94 VAL A C 1
ATOM 736 O O . VAL A 1 94 ? 9.947 6.673 19.068 1.00 54.56 94 VAL A O 1
ATOM 739 N N . THR A 1 95 ? 10.961 4.965 20.076 1.00 48.44 95 THR A N 1
ATOM 740 C CA . THR A 1 95 ? 9.747 4.342 20.612 1.00 48.44 95 THR A CA 1
ATOM 741 C C . THR A 1 95 ? 9.192 5.198 21.763 1.00 48.44 95 THR A C 1
ATOM 743 O O . THR A 1 95 ? 9.864 5.315 22.792 1.00 48.44 95 THR A O 1
ATOM 746 N N . PRO A 1 96 ? 7.985 5.806 21.690 1.00 44.78 96 PRO A N 1
ATOM 747 C CA . PRO A 1 96 ? 7.312 6.240 22.912 1.00 44.78 96 PRO A CA 1
ATOM 748 C C . PRO A 1 96 ? 7.073 5.010 23.795 1.00 44.78 96 PRO A C 1
ATOM 750 O O . PRO A 1 96 ? 6.851 3.920 23.265 1.00 44.78 96 PRO A O 1
ATOM 753 N N . PRO A 1 97 ? 7.128 5.142 25.127 1.00 42.59 97 PRO A N 1
ATOM 754 C CA . PRO A 1 97 ? 7.115 3.982 25.998 1.00 42.59 97 PRO A CA 1
ATOM 755 C C . PRO A 1 97 ? 5.801 3.198 25.876 1.00 42.59 97 PRO A C 1
ATOM 757 O O . PRO A 1 97 ? 4.717 3.774 25.924 1.00 42.59 97 PRO A O 1
ATOM 760 N N . ALA A 1 98 ? 5.971 1.874 25.813 1.00 40.50 98 ALA A N 1
ATOM 761 C CA . ALA A 1 98 ? 4.990 0.796 25.945 1.00 40.50 98 ALA A CA 1
ATOM 762 C C . ALA A 1 98 ? 4.093 0.492 24.727 1.00 40.50 98 ALA A C 1
ATOM 764 O O . ALA A 1 98 ? 2.996 1.016 24.561 1.00 40.50 98 ALA A O 1
ATOM 765 N N . TYR A 1 99 ? 4.530 -0.506 23.953 1.00 51.06 99 TYR A N 1
ATOM 766 C CA . TYR A 1 99 ? 3.639 -1.429 23.253 1.00 51.06 99 TYR A CA 1
ATOM 767 C C . TYR A 1 99 ? 2.854 -2.243 24.291 1.00 51.06 99 TYR A C 1
ATOM 769 O O . TYR A 1 99 ? 3.379 -3.192 24.870 1.00 51.06 99 TYR A O 1
ATOM 777 N N . SER A 1 100 ? 1.603 -1.872 24.543 1.00 51.88 100 SER A N 1
ATOM 778 C CA . SER A 1 100 ? 0.650 -2.683 25.317 1.00 51.88 100 SER A CA 1
ATOM 779 C C . SER A 1 100 ? -0.353 -3.435 24.433 1.00 51.88 100 SER A C 1
ATOM 781 O O . SER A 1 100 ? -1.193 -4.159 24.956 1.00 51.88 100 SER A O 1
ATOM 783 N N . GLY A 1 101 ? -0.283 -3.291 23.103 1.00 55.16 101 GLY A N 1
ATOM 784 C CA . GLY A 1 101 ? -1.336 -3.787 22.208 1.00 55.16 101 GLY A CA 1
ATOM 785 C C . GLY A 1 101 ? -2.612 -2.935 22.255 1.00 55.16 101 GLY A C 1
ATOM 786 O O . GLY A 1 101 ? -3.659 -3.355 21.764 1.00 55.16 101 GLY A O 1
ATOM 787 N N . ASP A 1 102 ? -2.542 -1.735 22.837 1.00 66.81 102 ASP A N 1
ATOM 788 C CA . ASP A 1 102 ? -3.694 -0.850 22.938 1.00 66.81 102 ASP A CA 1
ATOM 789 C C . ASP A 1 102 ? -3.962 -0.148 21.601 1.00 66.81 102 ASP A C 1
ATOM 791 O O . ASP A 1 102 ? -3.195 0.692 21.132 1.00 66.81 102 ASP A O 1
ATOM 795 N N . ILE A 1 103 ? -5.102 -0.478 20.993 1.00 76.94 103 ILE A N 1
ATOM 796 C CA . ILE A 1 103 ? -5.700 0.322 19.920 1.00 76.94 103 ILE A CA 1
ATOM 797 C C . ILE A 1 103 ? -6.154 1.643 20.535 1.00 76.94 103 ILE A C 1
ATOM 799 O O . ILE A 1 103 ? -7.095 1.662 21.335 1.00 76.94 103 ILE A O 1
ATOM 803 N N . PHE A 1 104 ? -5.505 2.733 20.139 1.00 82.38 104 PHE A N 1
ATOM 804 C CA . PHE A 1 104 ? -5.878 4.081 20.540 1.00 82.38 104 PHE A CA 1
ATOM 805 C C . PHE A 1 104 ? -6.856 4.673 19.524 1.00 82.38 104 PHE A C 1
ATOM 807 O O . PHE A 1 104 ? -6.515 4.845 18.356 1.00 82.38 104 PHE A O 1
ATOM 814 N N . LEU A 1 105 ? -8.083 4.953 19.962 1.00 85.00 105 LEU A N 1
ATOM 815 C CA . LEU A 1 105 ? -9.100 5.587 19.127 1.00 85.00 105 LEU A CA 1
ATOM 816 C C . LEU A 1 105 ? -9.091 7.085 19.367 1.00 85.00 105 LEU A C 1
ATOM 818 O O . LEU A 1 105 ? -9.049 7.529 20.514 1.00 85.00 105 LEU A O 1
ATOM 822 N N . GLN A 1 106 ? -9.177 7.833 18.276 1.00 86.62 106 GLN A N 1
ATOM 823 C CA . GLN A 1 106 ? -9.255 9.281 18.289 1.00 86.62 106 GLN A CA 1
ATOM 824 C C . GLN A 1 106 ? -10.458 9.722 17.473 1.00 86.62 106 GLN A C 1
ATOM 826 O O . GLN A 1 106 ? -10.726 9.162 16.409 1.00 86.62 106 GLN A O 1
ATOM 831 N N . ASP A 1 107 ? -11.160 10.737 17.961 1.00 91.25 107 ASP A N 1
ATOM 832 C CA . ASP A 1 107 ? -12.024 11.531 17.095 1.00 91.25 107 ASP A CA 1
ATOM 833 C C . ASP A 1 107 ? -11.182 12.477 16.214 1.00 91.25 107 ASP A C 1
ATOM 835 O O . ASP A 1 107 ? -9.952 12.551 16.324 1.00 91.25 107 ASP A O 1
ATOM 839 N N . ALA A 1 108 ? -11.848 13.194 15.307 1.00 89.31 108 ALA A N 1
ATOM 840 C CA . ALA A 1 108 ? -11.182 14.082 14.359 1.00 89.31 108 ALA A CA 1
ATOM 841 C C . ALA A 1 108 ? -10.370 15.201 15.040 1.00 89.31 108 ALA A C 1
ATOM 843 O O . ALA A 1 108 ? -9.292 15.548 14.552 1.00 89.31 108 ALA A O 1
ATOM 844 N N . ASP A 1 109 ? -10.850 15.734 16.167 1.00 91.75 109 ASP A N 1
ATOM 845 C CA . ASP A 1 109 ? -10.182 16.821 16.887 1.00 91.75 109 ASP A CA 1
ATOM 846 C C . ASP A 1 109 ? -8.919 16.298 17.586 1.00 91.75 109 ASP A C 1
ATOM 848 O O . ASP A 1 109 ? -7.833 16.861 17.430 1.00 91.75 109 ASP A O 1
ATOM 852 N N . GLN A 1 110 ? -9.020 15.151 18.262 1.00 88.94 110 GLN A N 1
ATOM 853 C CA . GLN A 1 110 ? -7.890 14.480 18.912 1.00 88.94 110 GLN A CA 1
ATOM 854 C C . GLN A 1 110 ? -6.807 14.059 17.907 1.00 88.94 110 GLN A C 1
ATOM 856 O O . GLN A 1 110 ? -5.605 14.216 18.166 1.00 88.94 110 GLN A O 1
ATOM 861 N N . ALA A 1 111 ? -7.215 13.538 16.746 1.00 86.38 111 ALA A N 1
ATOM 862 C CA . ALA A 1 111 ? -6.296 13.167 15.675 1.00 86.38 111 ALA A CA 1
ATOM 863 C C . ALA A 1 111 ? -5.570 14.404 15.119 1.00 86.38 111 ALA A C 1
ATOM 865 O O . ALA A 1 111 ? -4.348 14.384 14.941 1.00 86.38 111 ALA A O 1
ATOM 866 N N . LEU A 1 112 ? -6.293 15.511 14.912 1.00 87.38 112 LEU A N 1
ATOM 867 C CA . LEU A 1 112 ? -5.716 16.775 14.458 1.00 87.38 112 LEU A CA 1
ATOM 868 C C . LEU A 1 112 ? -4.697 17.328 15.463 1.00 87.38 112 LEU A C 1
ATOM 870 O O . LEU A 1 112 ? -3.585 17.686 15.070 1.00 87.38 112 LEU A O 1
ATOM 874 N N . GLU A 1 113 ? -5.030 17.354 16.754 1.00 87.31 113 GLU A N 1
ATOM 875 C CA . GLU A 1 113 ? -4.107 17.774 17.816 1.00 87.31 113 GLU A CA 1
ATOM 876 C C . GLU A 1 113 ? -2.840 16.910 17.851 1.00 87.31 113 GLU A C 1
ATOM 878 O O . GLU A 1 113 ? -1.728 17.419 18.024 1.00 87.31 113 GLU A O 1
ATOM 883 N N . THR A 1 114 ? -2.979 15.607 17.620 1.00 83.06 114 THR A N 1
ATOM 884 C CA . THR A 1 114 ? -1.846 14.673 17.589 1.00 83.06 114 THR A CA 1
ATOM 885 C C . THR A 1 114 ? -0.916 14.966 16.418 1.00 83.06 114 THR A C 1
ATOM 887 O O . THR A 1 114 ? 0.293 15.106 16.604 1.00 83.06 114 THR A O 1
ATOM 890 N N . VAL A 1 115 ? -1.464 15.152 15.217 1.00 80.94 115 VAL A N 1
ATOM 891 C CA . VAL A 1 115 ? -0.669 15.486 14.025 1.00 80.94 115 VAL A CA 1
ATOM 892 C C . VAL A 1 115 ? 0.005 16.854 14.170 1.00 80.94 115 VAL A C 1
ATOM 894 O O . VAL A 1 115 ? 1.160 17.032 13.773 1.00 80.94 115 VAL A O 1
ATOM 897 N N . LEU A 1 116 ? -0.689 17.838 14.746 1.00 82.62 116 LEU A N 1
ATOM 898 C CA . LEU A 1 116 ? -0.141 19.179 14.948 1.00 82.62 116 LEU A CA 1
ATOM 899 C C . LEU A 1 116 ? 0.922 19.226 16.054 1.00 82.62 116 LEU A C 1
ATOM 901 O O . LEU A 1 116 ? 1.910 19.943 15.902 1.00 82.62 116 LEU A O 1
ATOM 905 N N . SER A 1 117 ? 0.767 18.458 17.134 1.00 78.81 117 SER A N 1
ATOM 906 C CA . SER A 1 117 ? 1.739 18.420 18.236 1.00 78.81 117 SER A CA 1
ATOM 907 C C . SER A 1 117 ? 3.038 17.705 17.858 1.00 78.81 117 SER A C 1
ATOM 909 O O . SER A 1 117 ? 4.109 18.134 18.288 1.00 78.81 117 SER A O 1
ATOM 911 N N . GLN A 1 118 ? 2.986 16.701 16.975 1.00 64.19 118 GLN A N 1
ATOM 912 C CA . GLN A 1 118 ? 4.186 16.050 16.434 1.00 64.19 118 GLN A CA 1
ATOM 913 C C . GLN A 1 118 ? 5.063 16.992 15.593 1.00 64.19 118 GLN A C 1
ATOM 915 O O . GLN A 1 118 ? 6.275 16.799 15.529 1.00 64.19 118 GLN A O 1
ATOM 920 N N . LYS A 1 119 ? 4.510 18.068 15.009 1.00 50.44 119 LYS A N 1
ATOM 921 C CA . LYS A 1 119 ? 5.312 19.081 14.288 1.00 50.44 119 LYS A CA 1
ATOM 922 C C . LYS A 1 119 ? 6.244 19.895 15.193 1.00 50.44 119 LYS A C 1
ATOM 924 O O . LYS A 1 119 ? 7.143 20.552 14.670 1.00 50.44 119 LYS A O 1
ATOM 929 N N . ASN A 1 120 ? 6.046 19.846 16.511 1.00 40.47 120 ASN A N 1
ATOM 930 C CA . ASN A 1 120 ? 6.898 20.523 17.491 1.00 40.47 120 ASN A CA 1
ATOM 931 C C . ASN A 1 120 ? 8.062 19.647 17.987 1.00 40.47 120 ASN A C 1
ATOM 933 O O . ASN A 1 120 ? 8.856 20.106 18.804 1.00 40.47 120 ASN A O 1
ATOM 937 N N . LEU A 1 121 ? 8.184 18.412 17.489 1.00 42.38 121 LEU A N 1
ATOM 938 C CA . LEU A 1 121 ? 9.356 17.556 17.669 1.00 42.38 121 LEU A CA 1
ATOM 939 C C . LEU A 1 121 ? 10.315 17.802 16.493 1.00 42.38 121 LEU A C 1
ATOM 941 O O . LEU A 1 121 ? 10.380 17.020 15.547 1.00 42.38 121 LEU A O 1
ATOM 945 N N . LYS A 1 122 ? 10.999 18.946 16.514 1.00 36.47 122 LYS A N 1
ATOM 946 C CA . LYS A 1 122 ? 12.172 19.216 15.676 1.00 36.47 122 LYS A CA 1
ATOM 947 C C . LYS A 1 122 ? 13.365 19.528 16.558 1.00 36.47 122 LYS A C 1
ATOM 949 O O . LYS A 1 122 ? 13.160 20.250 17.557 1.00 36.47 122 LYS A O 1
#

Mean predicted aligned error: 6.43 Å

Radius of gyration: 17.56 Å; Cα contacts (8 Å, |Δi|>4): 73; chains: 1; bounding box: 37×40×45 Å

pLDDT: mean 87.13, std 15.44, range [36.47, 98.44]

Foldseek 3Di:
DEAQQDPDCPLVVLVVVCVVDVVRDYDYDHHDDDVVSVVVVVVVDPDPDDDDDDPPDDDDPCRVVLQVVVVVVPDPDGDDDDFDADPNDTDDPDDDDDPPSDDDDDDPVRVVCVVVVVVVVD